Protein AF-A0A3Q0RJQ1-F1 (afdb_monomer_lite)

Sequence (85 aa):
MAKLAVCVSVMLVLLLVALSPRKYCCTQYQKTAVPVKRLKSYTVQDDYFRTQRQSCCGTNTVKNRPVCANPDEQWVQEAMMSVPK

Organism: Amphiloph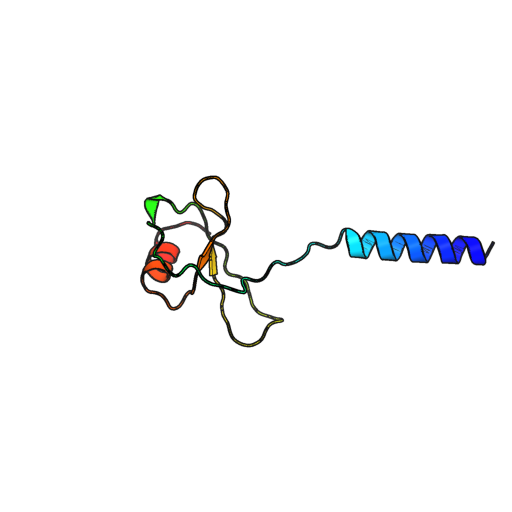us citrinellus (NCBI:txid61819)

Foldseek 3Di:
DVVVVVVVVVVVVVVCVVPPDDDDDDPDADPDQDPLVFQAEKDFDDCPDDPDARWIWRQDGDPRDIGIHGCVDPSNVVSPVVHYD

Structure (mmCIF, N/CA/C/O backbone):
data_AF-A0A3Q0RJQ1-F1
#
_entry.id   AF-A0A3Q0RJQ1-F1
#
loop_
_atom_site.group_PDB
_atom_site.id
_atom_site.type_symbol
_atom_site.label_atom_id
_atom_site.label_alt_id
_atom_site.label_comp_id
_atom_site.label_asym_id
_atom_site.label_entity_id
_atom_site.label_seq_id
_atom_site.pdbx_PDB_ins_code
_atom_site.Cartn_x
_atom_site.Cartn_y
_atom_site.Cartn_z
_atom_site.occupancy
_atom_site.B_iso_or_equiv
_atom_site.auth_seq_id
_atom_site.auth_comp_id
_atom_site.auth_asym_id
_atom_site.auth_atom_id
_atom_site.pdbx_PDB_model_num
ATOM 1 N N . MET A 1 1 ? 48.702 9.192 -14.711 1.00 63.25 1 MET A N 1
ATOM 2 C CA . MET A 1 1 ? 47.447 9.973 -14.805 1.00 63.25 1 MET A CA 1
ATOM 3 C C . MET A 1 1 ? 46.248 9.103 -15.182 1.00 63.25 1 MET A C 1
ATOM 5 O O . MET A 1 1 ? 45.315 9.036 -14.397 1.00 63.25 1 MET A O 1
ATOM 9 N N . ALA A 1 2 ? 46.287 8.363 -16.300 1.00 74.75 2 ALA A N 1
ATOM 10 C CA . ALA A 1 2 ? 45.147 7.559 -16.773 1.00 74.75 2 ALA A CA 1
ATOM 11 C C . ALA A 1 2 ? 44.623 6.509 -15.768 1.00 74.75 2 ALA A C 1
ATOM 13 O O . ALA A 1 2 ? 43.422 6.424 -15.551 1.00 74.75 2 ALA A O 1
ATOM 14 N N . LYS A 1 3 ? 45.506 5.760 -15.089 1.00 77.56 3 LYS A N 1
ATOM 15 C CA . LYS A 1 3 ? 45.097 4.752 -14.087 1.00 77.56 3 LYS A CA 1
ATOM 16 C C . LYS A 1 3 ? 44.308 5.356 -12.917 1.00 77.56 3 LYS A C 1
ATOM 18 O O . LYS A 1 3 ? 43.319 4.779 -12.494 1.00 77.56 3 LYS A O 1
ATOM 23 N N . LEU A 1 4 ? 44.719 6.531 -12.437 1.00 81.75 4 LEU A N 1
ATOM 24 C CA . LEU A 1 4 ? 44.024 7.240 -11.358 1.00 81.75 4 LEU A CA 1
ATOM 25 C C . LEU A 1 4 ? 42.661 7.756 -11.826 1.00 81.75 4 LEU A C 1
ATOM 27 O O . LEU A 1 4 ? 41.679 7.588 -11.115 1.00 81.75 4 LEU A O 1
ATOM 31 N N . ALA A 1 5 ? 42.587 8.307 -13.041 1.00 85.94 5 ALA A N 1
ATOM 32 C CA . ALA A 1 5 ? 41.325 8.752 -13.627 1.00 85.94 5 ALA A CA 1
ATOM 33 C C . ALA A 1 5 ? 40.320 7.596 -13.799 1.00 85.94 5 ALA A C 1
ATOM 35 O O . ALA A 1 5 ? 39.145 7.760 -13.483 1.00 85.94 5 ALA A O 1
ATOM 36 N N . VAL A 1 6 ? 40.787 6.415 -14.225 1.00 88.56 6 VAL A N 1
ATOM 37 C CA . VAL A 1 6 ? 39.959 5.199 -14.329 1.00 88.56 6 VAL A CA 1
ATOM 38 C C . VAL A 1 6 ? 39.507 4.708 -12.951 1.00 88.56 6 VAL A C 1
ATOM 40 O O . VAL A 1 6 ? 38.345 4.363 -12.775 1.00 88.56 6 VAL A O 1
ATOM 43 N N . CYS A 1 7 ? 40.384 4.712 -11.945 1.00 90.06 7 CYS A N 1
ATOM 44 C CA . CYS A 1 7 ? 39.985 4.332 -10.589 1.00 90.06 7 CYS A CA 1
ATOM 45 C C . CYS A 1 7 ? 38.912 5.274 -10.025 1.00 90.06 7 CYS A C 1
ATOM 47 O O . CYS A 1 7 ? 37.930 4.811 -9.450 1.00 90.06 7 CYS A O 1
ATOM 49 N N . VAL A 1 8 ? 39.071 6.587 -10.216 1.00 90.12 8 VAL A N 1
ATOM 50 C CA . VAL A 1 8 ? 38.101 7.586 -9.745 1.00 90.12 8 VAL A CA 1
ATOM 51 C C . VAL A 1 8 ? 36.756 7.427 -10.458 1.00 90.12 8 VAL A C 1
ATOM 53 O O . VAL A 1 8 ? 35.718 7.481 -9.800 1.00 90.12 8 VAL A O 1
ATOM 56 N N . SER A 1 9 ? 36.748 7.166 -11.770 1.00 90.81 9 SER A N 1
ATOM 57 C CA . SER A 1 9 ? 35.498 6.968 -12.512 1.00 90.81 9 SER A CA 1
ATOM 58 C C . SER A 1 9 ? 34.757 5.698 -12.084 1.00 90.81 9 SER A C 1
ATOM 60 O O . SER A 1 9 ? 33.547 5.745 -11.876 1.00 90.81 9 SER A O 1
ATOM 62 N N . VAL A 1 10 ? 35.465 4.585 -11.866 1.00 92.31 10 VAL A N 1
ATOM 63 C CA . VAL A 1 10 ? 34.862 3.329 -11.383 1.00 92.31 10 VAL A CA 1
ATOM 64 C C . VAL A 1 10 ? 34.269 3.500 -9.983 1.00 92.31 10 VAL A C 1
ATOM 66 O O . VAL A 1 10 ? 33.139 3.075 -9.742 1.00 92.31 10 VAL A O 1
ATOM 69 N N . MET A 1 11 ? 34.985 4.164 -9.071 1.00 91.38 11 MET A N 1
ATOM 70 C CA . MET A 1 11 ? 34.484 4.427 -7.717 1.00 91.38 11 MET A CA 1
ATOM 71 C C . MET A 1 11 ? 33.240 5.318 -7.730 1.00 91.38 11 MET A C 1
ATOM 73 O O . MET A 1 11 ? 32.294 5.051 -6.992 1.00 91.38 11 MET A O 1
ATOM 77 N N . LEU A 1 12 ? 33.203 6.329 -8.603 1.00 92.88 12 LEU A N 1
ATOM 78 C CA . LEU A 1 12 ? 32.037 7.196 -8.762 1.00 92.88 12 LEU A CA 1
ATOM 79 C C . LEU A 1 12 ? 30.815 6.415 -9.266 1.00 92.88 12 LEU A C 1
ATOM 81 O O . LEU A 1 12 ? 29.724 6.571 -8.721 1.00 92.88 12 LEU A O 1
ATOM 85 N N . VAL A 1 13 ? 30.993 5.531 -10.254 1.00 91.38 13 VAL A N 1
ATOM 86 C CA . VAL A 1 13 ? 29.912 4.670 -10.765 1.00 91.38 13 VAL A CA 1
ATOM 87 C C . VAL A 1 13 ? 29.385 3.735 -9.674 1.00 91.38 13 VAL A C 1
ATOM 89 O O . VAL A 1 13 ? 28.173 3.626 -9.498 1.00 91.38 13 VAL A O 1
ATOM 92 N N . LEU A 1 14 ? 30.268 3.103 -8.896 1.00 90.50 14 LEU A N 1
ATOM 93 C CA . LEU A 1 14 ? 29.865 2.239 -7.780 1.00 90.50 14 LEU A CA 1
ATOM 94 C C . LEU A 1 14 ? 29.077 3.007 -6.712 1.00 90.50 14 LEU A C 1
ATOM 96 O O . LEU A 1 14 ? 28.071 2.501 -6.211 1.00 90.50 14 LEU A O 1
ATOM 100 N N . LEU A 1 15 ? 29.494 4.237 -6.399 1.00 90.19 15 LEU A N 1
ATOM 101 C CA . LEU A 1 15 ? 28.797 5.097 -5.446 1.00 90.19 15 LEU A CA 1
ATOM 102 C C . LEU A 1 15 ? 27.382 5.442 -5.932 1.00 90.19 15 LEU A C 1
ATOM 104 O O . LEU A 1 15 ? 26.426 5.347 -5.166 1.00 90.19 15 LEU A O 1
ATOM 108 N N . LEU A 1 16 ? 27.236 5.786 -7.216 1.00 87.69 16 LEU A N 1
ATOM 109 C CA . LEU A 1 16 ? 25.939 6.093 -7.830 1.00 87.69 16 LEU A CA 1
ATOM 110 C C . LEU A 1 16 ? 24.994 4.883 -7.808 1.00 87.69 16 LEU A C 1
ATOM 112 O O . LEU A 1 16 ? 23.815 5.023 -7.478 1.00 87.69 16 LEU A O 1
ATOM 116 N N . VAL A 1 17 ? 25.505 3.682 -8.090 1.00 83.50 17 VAL A N 1
ATOM 117 C CA . VAL A 1 17 ? 24.717 2.440 -8.008 1.00 83.50 17 VAL A CA 1
ATOM 118 C C . VAL A 1 17 ? 24.303 2.141 -6.564 1.00 83.50 17 VAL A C 1
ATOM 120 O O . VAL A 1 17 ? 23.163 1.753 -6.319 1.00 83.50 17 VAL A O 1
ATOM 123 N N . ALA A 1 18 ? 25.189 2.356 -5.590 1.00 80.88 18 ALA A N 1
ATOM 124 C CA . ALA A 1 18 ? 24.881 2.137 -4.176 1.00 80.88 18 ALA A CA 1
ATOM 125 C C . ALA A 1 18 ? 23.828 3.119 -3.633 1.00 80.88 18 ALA A C 1
ATOM 127 O O . ALA A 1 18 ? 22.996 2.732 -2.814 1.00 80.88 18 ALA A O 1
ATOM 128 N N . LEU A 1 19 ? 23.845 4.367 -4.110 1.00 81.25 19 LEU A N 1
ATOM 129 C CA . LEU A 1 19 ? 22.892 5.421 -3.742 1.00 81.25 19 LEU A CA 1
ATOM 130 C C . LEU A 1 19 ? 21.562 5.335 -4.503 1.00 81.25 19 LEU A C 1
ATOM 132 O O . LEU A 1 19 ? 20.625 6.070 -4.195 1.00 81.25 19 LEU A O 1
ATOM 136 N N . SER A 1 20 ? 21.461 4.447 -5.492 1.00 75.12 20 SER A N 1
ATOM 137 C CA . SER A 1 20 ? 20.241 4.279 -6.274 1.00 75.12 20 SER A CA 1
ATOM 138 C C . SER A 1 20 ? 19.097 3.780 -5.377 1.00 75.12 20 SER A C 1
ATOM 140 O O . SER A 1 20 ? 19.271 2.785 -4.663 1.00 75.12 20 SER A O 1
ATOM 142 N N . PRO A 1 21 ? 17.905 4.411 -5.410 1.00 64.31 21 PRO A N 1
ATOM 143 C CA . PRO A 1 21 ? 16.768 3.967 -4.616 1.00 64.31 21 PRO A CA 1
ATOM 144 C C . PRO A 1 21 ? 16.400 2.529 -4.988 1.00 64.31 21 PRO A C 1
ATOM 146 O O . PRO A 1 21 ? 15.980 2.245 -6.112 1.00 64.31 21 PRO A O 1
ATOM 149 N N . ARG A 1 22 ? 16.538 1.600 -4.039 1.00 63.41 22 ARG A N 1
ATOM 150 C CA . ARG A 1 22 ? 16.054 0.232 -4.233 1.00 63.41 22 ARG A CA 1
ATOM 151 C C . ARG A 1 22 ? 14.531 0.246 -4.165 1.00 63.41 22 ARG A C 1
ATOM 153 O O . ARG A 1 22 ? 13.958 0.542 -3.119 1.00 63.41 22 ARG A O 1
ATOM 160 N N . LYS A 1 23 ? 13.872 -0.087 -5.275 1.00 61.78 23 LYS A N 1
ATOM 161 C CA . LYS A 1 23 ? 12.433 -0.369 -5.276 1.00 61.78 23 LYS A CA 1
ATOM 162 C C . LYS A 1 23 ? 12.206 -1.708 -4.570 1.00 61.78 23 LYS A C 1
ATOM 164 O O . LYS A 1 23 ? 12.674 -2.741 -5.040 1.00 61.78 23 LYS A O 1
ATOM 169 N N . TYR A 1 24 ? 11.515 -1.685 -3.433 1.00 64.75 24 TYR A N 1
ATOM 170 C CA . TYR A 1 24 ? 11.117 -2.895 -2.715 1.00 64.75 24 TYR A CA 1
ATOM 171 C C . TYR A 1 24 ? 9.739 -3.344 -3.206 1.00 64.75 24 TYR A C 1
ATOM 173 O O . TYR A 1 24 ? 8.724 -2.731 -2.874 1.00 64.75 24 TYR A O 1
ATOM 181 N N . CYS A 1 25 ? 9.709 -4.408 -4.007 1.00 69.12 25 CYS A N 1
ATOM 182 C CA . CYS A 1 25 ? 8.463 -5.060 -4.404 1.00 69.12 25 CYS A CA 1
ATOM 183 C C . CYS A 1 25 ? 8.000 -6.031 -3.314 1.00 69.12 25 CYS A C 1
ATOM 185 O O . CYS A 1 25 ? 8.810 -6.768 -2.743 1.00 69.12 25 CYS A O 1
ATOM 187 N N . CYS A 1 26 ? 6.694 -6.077 -3.072 1.00 73.00 26 CYS A N 1
ATOM 188 C CA . CYS A 1 26 ? 6.094 -7.082 -2.203 1.00 73.00 26 CYS A CA 1
ATOM 189 C C . CYS A 1 26 ? 6.263 -8.487 -2.801 1.00 73.00 26 CYS A C 1
ATOM 191 O O . CYS A 1 26 ? 5.906 -8.735 -3.949 1.00 73.00 26 CYS A O 1
ATOM 193 N N . THR A 1 27 ? 6.807 -9.425 -2.026 1.00 72.19 27 THR A N 1
ATOM 194 C CA . THR A 1 27 ? 6.901 -10.846 -2.419 1.00 72.19 27 THR A CA 1
ATOM 195 C C . THR A 1 27 ? 5.889 -11.726 -1.694 1.00 72.19 27 THR A C 1
ATOM 197 O O . THR A 1 27 ? 5.654 -12.858 -2.113 1.00 72.19 27 THR A O 1
ATOM 200 N N . GLN A 1 28 ? 5.289 -11.212 -0.618 1.00 74.12 28 GLN A N 1
ATOM 201 C CA . GLN A 1 28 ? 4.296 -11.892 0.204 1.00 74.12 28 GLN A CA 1
ATOM 202 C C . GLN A 1 28 ? 3.221 -10.899 0.638 1.00 74.12 28 GLN A C 1
ATOM 204 O O . GLN A 1 28 ? 3.533 -9.751 0.958 1.00 74.12 28 GLN A O 1
ATOM 209 N N . TYR A 1 29 ? 1.973 -11.360 0.671 1.00 79.69 29 TYR A N 1
ATOM 210 C CA . TYR A 1 29 ? 0.835 -10.575 1.138 1.00 79.69 29 TYR A CA 1
ATOM 211 C C . TYR A 1 29 ? 0.465 -10.924 2.573 1.00 79.69 29 TYR A C 1
ATOM 213 O O . TYR A 1 29 ? 0.627 -12.057 3.037 1.00 79.69 29 TYR A O 1
ATOM 221 N N . GLN A 1 30 ? -0.065 -9.927 3.268 1.00 82.38 30 GLN A N 1
ATOM 222 C CA . GLN A 1 30 ? -0.680 -10.092 4.568 1.00 82.38 30 GLN A CA 1
ATOM 223 C C . GLN A 1 30 ? -1.974 -10.902 4.421 1.00 82.38 30 GLN A C 1
ATOM 225 O O . GLN A 1 30 ? -2.924 -10.448 3.801 1.00 82.38 30 GLN A O 1
ATOM 230 N N . LYS A 1 31 ? -2.011 -12.092 5.030 1.00 80.75 31 LYS A N 1
ATOM 231 C CA . LYS A 1 31 ? -3.169 -13.007 4.971 1.00 80.75 31 LYS A CA 1
ATOM 232 C C . LYS A 1 31 ? -4.356 -12.569 5.833 1.00 80.75 31 LYS A C 1
ATOM 234 O O . LYS A 1 31 ? -5.458 -13.076 5.674 1.00 80.75 31 LYS A O 1
ATOM 239 N N . THR A 1 32 ? -4.108 -11.719 6.826 1.00 86.25 32 THR A N 1
ATOM 240 C CA . THR A 1 32 ? -5.118 -11.283 7.793 1.00 86.25 32 THR A CA 1
ATOM 241 C C . THR A 1 32 ? -5.507 -9.851 7.494 1.00 86.25 32 THR A C 1
ATOM 243 O O . THR A 1 32 ? -4.634 -8.983 7.471 1.00 86.25 32 THR A O 1
ATOM 246 N N . ALA A 1 33 ? -6.808 -9.610 7.338 1.00 85.75 33 ALA A N 1
ATOM 247 C CA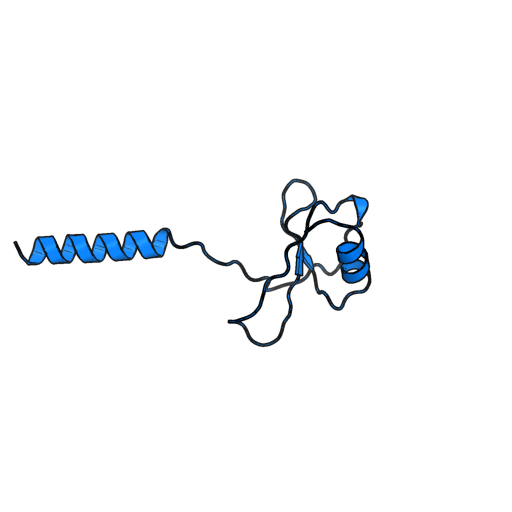 . ALA A 1 33 ? -7.342 -8.283 7.084 1.00 85.75 33 ALA A CA 1
ATOM 248 C C . ALA A 1 33 ? -6.872 -7.279 8.145 1.00 85.75 33 ALA A C 1
ATOM 250 O O . ALA A 1 33 ? -6.989 -7.507 9.356 1.00 85.75 33 ALA A O 1
ATOM 251 N N . VAL A 1 34 ? -6.337 -6.151 7.682 1.00 85.69 34 VAL A N 1
ATOM 252 C CA . VAL A 1 34 ? -5.960 -5.044 8.557 1.00 85.69 34 VAL A CA 1
ATOM 253 C C . VAL A 1 34 ? -7.165 -4.112 8.678 1.00 85.69 34 VAL A C 1
ATOM 255 O O . VAL A 1 34 ? -7.682 -3.661 7.659 1.00 85.69 34 VAL A O 1
ATOM 258 N N . PRO A 1 35 ? -7.626 -3.781 9.898 1.00 86.88 35 PRO A N 1
ATOM 259 C CA . PRO A 1 35 ? -8.757 -2.876 10.056 1.00 86.88 35 PRO A CA 1
ATOM 260 C C . PRO A 1 35 ? -8.479 -1.513 9.411 1.00 86.88 35 PRO A C 1
ATOM 262 O O . PRO A 1 35 ? -7.466 -0.891 9.728 1.00 86.88 35 PRO A O 1
ATOM 265 N N . VAL A 1 36 ? -9.406 -1.011 8.589 1.00 83.38 36 VAL A N 1
ATOM 266 C CA . VAL A 1 36 ? -9.265 0.252 7.831 1.00 83.38 36 VAL A CA 1
ATOM 267 C C . VAL A 1 36 ? -8.890 1.436 8.723 1.00 83.38 36 VAL A C 1
ATOM 269 O O . VAL A 1 36 ? -8.015 2.216 8.380 1.00 83.38 36 VAL A O 1
ATOM 272 N N . LYS A 1 37 ? -9.463 1.526 9.932 1.00 83.38 37 LYS A N 1
ATOM 273 C CA . LYS A 1 37 ? -9.140 2.576 10.923 1.00 83.38 37 LYS A CA 1
ATOM 274 C C . LYS A 1 37 ? -7.667 2.608 11.328 1.00 83.38 37 LYS A C 1
ATOM 276 O O . LYS A 1 37 ? -7.191 3.598 11.878 1.00 83.38 37 LYS A O 1
ATOM 281 N N . ARG A 1 38 ? -6.965 1.488 11.153 1.00 83.25 38 ARG A N 1
ATOM 282 C CA . ARG A 1 38 ? -5.542 1.401 11.436 1.00 83.25 38 ARG A CA 1
ATOM 283 C C . ARG A 1 38 ? -4.704 1.855 10.268 1.00 83.25 38 ARG A C 1
ATOM 285 O O . ARG A 1 38 ? -3.552 2.069 10.592 1.00 83.25 38 ARG A O 1
ATOM 292 N N . LEU A 1 39 ? -5.246 1.982 9.046 1.00 80.88 39 LEU A N 1
ATOM 293 C CA . LEU A 1 39 ? -4.606 2.386 7.785 1.00 80.88 39 LEU A CA 1
ATOM 294 C C . LEU A 1 39 ? -4.539 3.922 7.646 1.00 80.88 39 LEU A C 1
ATOM 296 O O . LEU A 1 39 ? -5.460 4.621 8.051 1.00 80.88 39 LEU A O 1
ATOM 300 N N . LYS A 1 40 ? -3.420 4.454 7.132 1.00 81.88 40 LYS A N 1
ATOM 301 C CA . LYS A 1 40 ? -3.140 5.904 7.069 1.00 81.88 40 LYS A CA 1
ATOM 302 C C . LYS A 1 40 ? -3.056 6.379 5.631 1.00 81.88 40 LYS A C 1
ATOM 304 O O . LYS A 1 40 ? -3.598 7.427 5.319 1.00 81.88 40 LYS A O 1
ATOM 309 N N . SER A 1 41 ? -2.348 5.621 4.806 1.00 79.88 41 SER A N 1
ATOM 310 C CA . SER A 1 41 ? -2.169 5.891 3.387 1.00 79.88 41 SER A CA 1
ATOM 311 C C . SER A 1 41 ? -1.854 4.591 2.656 1.00 79.88 41 SER A C 1
ATOM 313 O O . SER A 1 41 ? -1.477 3.593 3.286 1.00 79.88 41 SER A O 1
ATOM 315 N N . TYR A 1 42 ? -2.007 4.589 1.338 1.00 77.69 42 TYR A N 1
ATOM 316 C CA . TYR A 1 42 ? -1.633 3.452 0.508 1.00 77.69 42 TYR A CA 1
ATOM 317 C C . TYR A 1 42 ? -0.969 3.898 -0.788 1.00 77.69 42 TYR A C 1
ATOM 319 O O . TYR A 1 42 ? -1.291 4.929 -1.359 1.00 77.69 42 TYR A O 1
ATOM 327 N N . THR A 1 43 ? -0.065 3.081 -1.311 1.00 77.44 43 THR A N 1
ATOM 328 C CA . THR A 1 43 ? 0.583 3.335 -2.593 1.00 77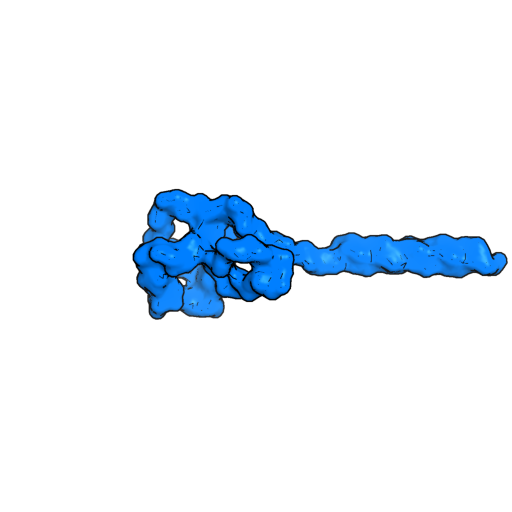.44 43 THR A CA 1
ATOM 329 C C . THR A 1 43 ? 0.440 2.108 -3.480 1.00 77.44 43 THR A C 1
ATOM 331 O O . THR A 1 43 ? 0.785 0.987 -3.115 1.00 77.44 43 THR A O 1
ATOM 334 N N . VAL A 1 44 ? -0.076 2.307 -4.685 1.00 76.38 44 VAL A N 1
ATOM 335 C CA . VAL A 1 44 ? -0.109 1.236 -5.682 1.00 76.38 44 VAL A CA 1
ATOM 336 C C . VAL A 1 44 ? 1.292 1.111 -6.271 1.00 76.38 44 VAL A C 1
ATOM 338 O O . VAL A 1 44 ? 1.885 2.116 -6.664 1.00 76.38 44 VAL A O 1
ATOM 341 N N . GLN A 1 45 ? 1.854 -0.097 -6.284 1.00 69.00 45 GLN A N 1
ATOM 342 C CA . GLN A 1 45 ? 3.095 -0.343 -7.012 1.00 69.00 45 GLN A CA 1
ATOM 343 C C . GLN A 1 45 ? 2.738 -0.649 -8.466 1.00 69.00 45 GLN A C 1
ATOM 345 O O . GLN A 1 45 ? 2.048 -1.628 -8.737 1.00 69.00 45 GLN A O 1
ATOM 350 N N . ASP A 1 46 ? 3.191 0.202 -9.389 1.00 61.81 46 ASP A N 1
ATOM 351 C CA . ASP A 1 46 ? 3.061 -0.056 -10.822 1.00 61.81 46 ASP A CA 1
ATOM 352 C C . ASP A 1 46 ? 4.125 -1.068 -11.264 1.00 61.81 46 ASP A C 1
ATOM 354 O O . ASP A 1 46 ? 5.332 -0.791 -11.289 1.00 61.81 46 ASP A O 1
ATOM 358 N N . ASP A 1 47 ? 3.662 -2.262 -11.623 1.00 55.28 47 ASP A N 1
ATOM 359 C CA . ASP A 1 47 ? 4.496 -3.387 -12.033 1.00 55.28 47 ASP A CA 1
ATOM 360 C C . ASP A 1 47 ? 4.924 -3.277 -13.497 1.00 55.28 47 ASP A C 1
ATOM 362 O O . ASP A 1 47 ? 4.564 -4.101 -14.334 1.00 55.28 47 ASP A O 1
ATOM 366 N N . TYR A 1 48 ? 5.745 -2.285 -13.840 1.00 48.62 48 TYR A N 1
ATOM 367 C CA . TYR A 1 48 ? 6.318 -2.253 -15.193 1.00 48.62 48 TYR A CA 1
ATOM 368 C C . TYR A 1 48 ? 7.445 -3.289 -15.387 1.00 48.62 48 TYR A C 1
ATOM 370 O O . TYR A 1 48 ? 7.863 -3.545 -16.510 1.00 48.62 48 TYR A O 1
ATOM 378 N N . PHE A 1 49 ? 7.965 -3.899 -14.312 1.00 41.84 49 PHE A N 1
ATOM 379 C CA . PHE A 1 49 ? 9.164 -4.751 -14.391 1.00 41.84 49 PHE A CA 1
ATOM 380 C C . PHE A 1 49 ? 9.083 -6.119 -13.705 1.00 41.84 49 PHE A C 1
ATOM 382 O O . PHE A 1 49 ? 10.075 -6.848 -13.690 1.00 41.84 49 PHE A O 1
ATOM 389 N N . ARG A 1 50 ? 7.925 -6.519 -13.171 1.00 42.22 50 ARG A N 1
ATOM 390 C CA . ARG A 1 50 ? 7.742 -7.877 -12.647 1.00 42.22 50 ARG A CA 1
ATOM 391 C C . ARG A 1 50 ? 6.372 -8.422 -13.013 1.00 42.22 50 ARG A C 1
ATOM 393 O O . ARG A 1 50 ? 5.354 -8.050 -12.454 1.00 42.22 50 ARG A O 1
ATOM 400 N N . THR A 1 51 ? 6.411 -9.337 -13.967 1.00 36.16 51 THR A N 1
ATOM 401 C CA . THR A 1 51 ? 5.448 -10.391 -14.263 1.00 36.16 51 THR A CA 1
ATOM 402 C C . THR A 1 51 ? 4.442 -10.642 -13.121 1.00 36.16 51 THR A C 1
ATOM 404 O O . THR A 1 51 ? 4.795 -11.173 -12.071 1.00 36.16 51 THR A O 1
ATOM 407 N N . GLN A 1 52 ? 3.174 -10.314 -13.393 1.00 36.25 52 GLN A N 1
ATOM 408 C CA . GLN A 1 52 ? 1.967 -10.988 -12.886 1.00 36.25 52 GLN A CA 1
ATOM 409 C C . GLN A 1 52 ? 1.445 -10.756 -11.458 1.00 36.25 52 GLN A C 1
ATOM 411 O O . GLN A 1 52 ? 0.637 -11.576 -11.025 1.00 36.25 52 GLN A O 1
ATOM 416 N N . ARG A 1 53 ? 1.763 -9.679 -10.727 1.00 41.38 53 ARG A N 1
ATOM 417 C CA . ARG A 1 53 ? 0.988 -9.377 -9.502 1.00 41.38 53 ARG A CA 1
ATOM 418 C C . ARG A 1 53 ? 0.905 -7.893 -9.167 1.00 41.38 53 ARG A C 1
ATOM 420 O O . ARG A 1 53 ? 1.744 -7.427 -8.400 1.00 41.38 53 ARG A O 1
ATOM 427 N N . GLN A 1 54 ? -0.162 -7.236 -9.636 1.00 44.16 54 GLN A N 1
ATOM 428 C CA . GLN A 1 54 ? -0.592 -5.919 -9.151 1.00 44.16 54 GLN A CA 1
ATOM 429 C C . GLN A 1 54 ? -0.544 -5.930 -7.622 1.00 44.16 54 GLN A C 1
ATOM 431 O O . GLN A 1 54 ? -1.296 -6.648 -6.973 1.00 44.16 54 GLN A O 1
ATOM 436 N N . SER A 1 55 ? 0.417 -5.223 -7.037 1.00 47.12 55 SER A N 1
ATOM 437 C CA . SER A 1 55 ? 0.682 -5.285 -5.600 1.00 47.12 55 SER A CA 1
ATOM 438 C C . SER A 1 55 ? 0.392 -3.926 -4.984 1.00 47.12 55 SER A C 1
ATOM 440 O O . SER A 1 55 ? 1.132 -2.961 -5.174 1.00 47.12 55 SER A O 1
ATOM 442 N N . CYS A 1 56 ? -0.698 -3.828 -4.224 1.00 48.78 56 CYS A N 1
ATOM 443 C CA . CYS A 1 56 ? -0.968 -2.634 -3.439 1.00 48.78 56 CYS A CA 1
ATOM 444 C C . CYS A 1 56 ? -0.030 -2.646 -2.224 1.00 48.78 56 CYS A C 1
ATOM 446 O O . CYS A 1 56 ? -0.099 -3.517 -1.352 1.00 48.78 56 CYS A O 1
ATOM 448 N N . CYS A 1 57 ? 0.903 -1.702 -2.181 1.00 48.19 57 CYS A N 1
ATOM 449 C CA . CYS A 1 57 ? 1.778 -1.509 -1.041 1.00 48.19 57 CYS A CA 1
ATOM 450 C C . CYS A 1 57 ? 1.139 -0.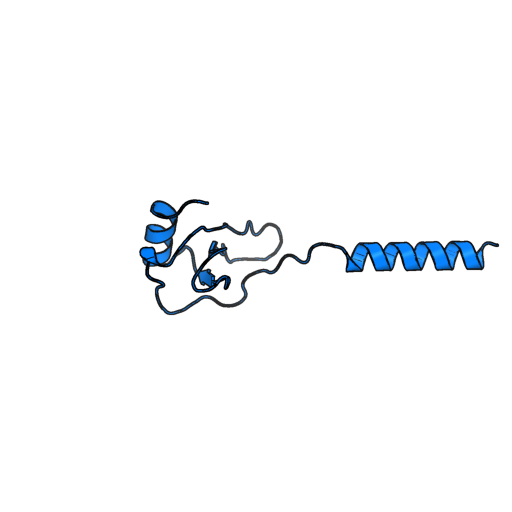422 -0.189 1.00 48.19 57 CYS A C 1
ATOM 452 O O . CYS A 1 57 ? 1.275 0.768 -0.454 1.00 48.19 57 CYS A O 1
ATOM 454 N N . GLY A 1 58 ? 0.383 -0.825 0.826 1.00 46.47 58 GLY A N 1
ATOM 455 C CA . GLY A 1 58 ? -0.154 0.101 1.809 1.00 46.47 58 GLY A CA 1
ATOM 456 C C . GLY A 1 58 ? 0.990 0.747 2.588 1.00 46.47 58 GLY A C 1
ATOM 457 O O . GLY A 1 58 ? 1.311 0.309 3.694 1.00 46.47 58 GLY A O 1
ATOM 458 N N . THR A 1 59 ? 1.640 1.778 2.039 1.00 45.88 59 THR A N 1
ATOM 459 C CA . THR A 1 59 ? 2.588 2.642 2.749 1.00 45.88 59 THR A CA 1
ATOM 460 C C . THR A 1 59 ? 1.805 3.574 3.636 1.00 45.88 59 THR A C 1
ATOM 462 O O . THR A 1 59 ? 1.658 4.759 3.386 1.00 45.88 59 THR A O 1
ATOM 465 N N . ASN A 1 60 ? 1.220 2.976 4.655 1.00 51.66 60 ASN A N 1
ATOM 466 C CA . ASN A 1 60 ? 1.532 3.163 6.054 1.00 51.66 60 ASN A CA 1
ATOM 467 C C . ASN A 1 60 ? 0.481 2.322 6.764 1.00 51.66 60 ASN A C 1
ATOM 469 O O . ASN A 1 60 ? -0.701 2.594 6.522 1.00 51.66 60 ASN A O 1
ATOM 473 N N . THR A 1 61 ? 0.865 1.378 7.657 1.00 55.97 61 THR A N 1
ATOM 474 C CA . THR A 1 61 ? 0.303 1.383 9.030 1.00 55.97 61 THR A CA 1
ATOM 475 C C . THR A 1 61 ? 0.680 0.358 10.096 1.00 55.97 61 THR A C 1
ATOM 477 O O . THR A 1 61 ? 1.244 -0.701 9.878 1.00 55.97 61 THR A O 1
ATOM 480 N N . VAL A 1 62 ? 0.297 0.786 11.314 1.00 44.97 62 VAL A N 1
ATOM 481 C CA . VAL A 1 62 ? 0.568 0.297 12.664 1.00 44.97 62 VAL A CA 1
ATOM 482 C C . VAL A 1 62 ? 2.037 0.476 13.040 1.00 44.97 62 VAL A C 1
ATOM 484 O O . VAL A 1 62 ? 2.890 -0.335 12.705 1.00 44.97 62 VAL A O 1
ATOM 487 N N . LYS A 1 63 ? 2.337 1.563 13.769 1.00 53.31 63 LYS A N 1
ATOM 488 C CA . LYS A 1 63 ? 3.697 1.912 14.231 1.00 53.31 63 LYS A CA 1
ATOM 489 C C . LYS A 1 63 ? 4.732 2.107 13.097 1.00 53.31 63 LYS A C 1
ATOM 491 O O . LYS A 1 63 ? 5.872 1.686 13.251 1.00 53.31 63 LYS A O 1
ATOM 496 N N . ASN A 1 64 ? 4.357 2.740 11.978 1.00 60.41 64 ASN A N 1
ATOM 497 C CA . ASN A 1 64 ? 5.242 3.015 10.824 1.00 60.41 64 ASN A CA 1
ATOM 498 C C . ASN A 1 64 ? 5.814 1.764 10.122 1.00 60.41 64 ASN A C 1
ATOM 500 O O . ASN A 1 64 ? 6.931 1.802 9.611 1.00 60.41 64 ASN A O 1
ATOM 504 N N . ARG A 1 65 ? 5.069 0.649 10.083 1.00 71.69 65 ARG A N 1
ATOM 505 C CA . ARG A 1 65 ? 5.464 -0.534 9.304 1.00 71.69 65 ARG A CA 1
ATOM 506 C C . ARG A 1 65 ? 4.704 -0.597 7.970 1.00 71.69 65 ARG A C 1
ATOM 508 O O . ARG A 1 65 ? 3.505 -0.315 7.955 1.00 71.69 65 ARG A O 1
ATOM 515 N N . PRO A 1 66 ? 5.377 -0.926 6.854 1.00 74.00 66 PRO A N 1
ATOM 516 C CA . PRO A 1 66 ? 4.707 -1.164 5.581 1.00 74.00 66 PRO A CA 1
ATOM 517 C C . PRO A 1 66 ? 3.980 -2.514 5.606 1.00 74.00 66 PRO A C 1
ATOM 519 O O . PRO A 1 66 ? 4.500 -3.490 6.153 1.00 74.00 66 PRO A O 1
ATOM 522 N N . VAL A 1 67 ? 2.793 -2.564 5.000 1.00 79.25 67 VAL A N 1
ATOM 523 C CA . VAL A 1 67 ? 2.009 -3.792 4.816 1.00 79.25 67 VAL A CA 1
ATOM 524 C C . VAL A 1 67 ? 1.773 -4.013 3.326 1.00 79.25 67 VAL A C 1
ATOM 526 O O . VAL A 1 67 ? 1.297 -3.127 2.618 1.00 79.25 67 VAL A O 1
ATOM 529 N N . CYS A 1 68 ? 2.096 -5.216 2.864 1.00 81.50 68 CYS A N 1
ATOM 530 C CA . CYS A 1 68 ? 1.805 -5.676 1.514 1.00 81.50 68 CYS A CA 1
ATOM 531 C C . CYS A 1 68 ? 0.421 -6.324 1.486 1.00 81.50 68 CYS A C 1
ATOM 533 O O . CYS A 1 68 ? 0.173 -7.258 2.253 1.00 81.50 68 CYS A O 1
ATOM 535 N N . ALA A 1 69 ? -0.458 -5.867 0.598 1.00 83.12 69 ALA A N 1
ATOM 536 C CA . ALA A 1 69 ? -1.824 -6.364 0.501 1.00 83.12 69 ALA A CA 1
ATOM 537 C C . ALA A 1 69 ? -2.181 -6.707 -0.953 1.00 83.12 69 ALA A C 1
ATOM 539 O O . ALA A 1 69 ? -1.724 -6.049 -1.890 1.00 83.12 69 ALA A O 1
ATOM 540 N N . ASN A 1 70 ? -2.975 -7.761 -1.135 1.00 82.56 70 ASN A N 1
ATOM 541 C CA . ASN A 1 70 ? -3.445 -8.186 -2.448 1.00 82.56 70 ASN A CA 1
ATOM 542 C C . ASN A 1 70 ? -4.653 -7.321 -2.873 1.00 82.56 70 ASN 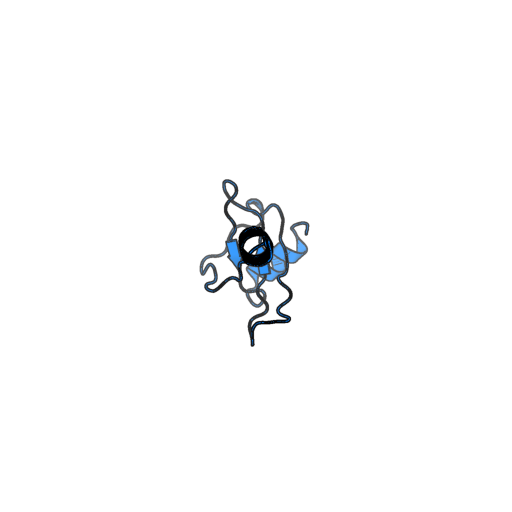A C 1
ATOM 544 O O . ASN A 1 70 ? -5.658 -7.346 -2.164 1.00 82.56 70 ASN A O 1
ATOM 548 N N . PRO A 1 71 ? -4.605 -6.570 -3.989 1.00 80.12 71 PRO A N 1
ATOM 549 C CA . PRO A 1 71 ? -5.718 -5.715 -4.420 1.00 80.12 71 PRO A CA 1
ATOM 550 C C . PRO A 1 71 ? -6.998 -6.482 -4.785 1.00 80.12 71 PRO A C 1
ATOM 552 O O . PRO A 1 71 ? -8.071 -5.881 -4.822 1.00 80.12 71 PRO A O 1
ATOM 555 N N . ASP A 1 72 ? -6.906 -7.793 -5.018 1.00 82.62 72 ASP A N 1
ATOM 556 C CA . ASP A 1 72 ? -8.070 -8.635 -5.311 1.00 82.62 72 ASP A CA 1
ATOM 557 C C . ASP A 1 72 ? -8.868 -9.009 -4.049 1.00 82.62 72 ASP A C 1
ATOM 559 O O . ASP A 1 72 ? -9.975 -9.538 -4.141 1.00 82.62 72 ASP A O 1
ATOM 563 N N . GLU A 1 73 ? -8.331 -8.751 -2.852 1.00 84.44 73 GLU A N 1
ATOM 564 C CA . GLU A 1 73 ? -9.031 -9.031 -1.599 1.00 84.44 73 GLU A CA 1
ATOM 565 C C . GLU A 1 73 ? -10.028 -7.919 -1.249 1.00 84.44 73 GLU A C 1
ATOM 567 O O . GLU A 1 73 ? -9.704 -6.730 -1.263 1.00 84.44 73 GLU A O 1
ATOM 572 N N . GLN A 1 74 ? -11.241 -8.311 -0.848 1.00 88.06 74 GLN A N 1
ATOM 573 C CA . GLN A 1 74 ? -12.343 -7.379 -0.587 1.00 88.06 74 GLN A CA 1
ATOM 574 C C . GLN A 1 74 ? -11.983 -6.287 0.439 1.00 88.06 74 GLN A C 1
ATOM 576 O O . GLN A 1 74 ? -12.236 -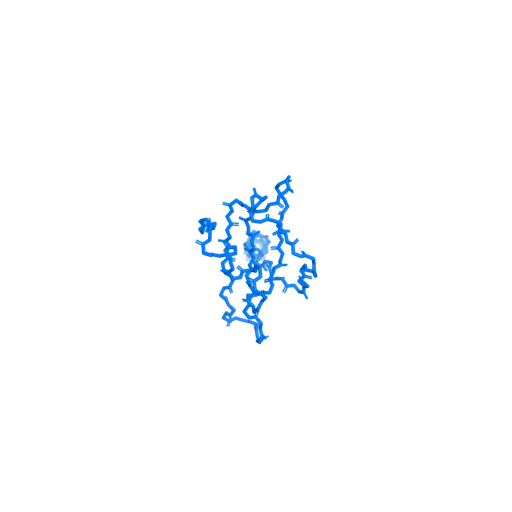5.108 0.205 1.00 88.06 74 GLN A O 1
ATOM 581 N N . TRP A 1 75 ? -11.323 -6.645 1.547 1.00 86.94 75 TRP A N 1
ATOM 582 C CA . TRP A 1 75 ? -10.928 -5.667 2.571 1.00 86.94 75 TRP A CA 1
ATOM 583 C C . TRP A 1 75 ? -9.906 -4.641 2.054 1.00 86.94 75 TRP A C 1
ATOM 585 O O . TRP A 1 75 ? -9.841 -3.523 2.564 1.00 86.94 75 TRP A O 1
ATOM 595 N N . VAL A 1 76 ? -9.105 -5.008 1.047 1.00 85.81 76 VAL A N 1
ATOM 596 C CA . VAL A 1 76 ? -8.119 -4.119 0.418 1.00 85.81 76 VAL A CA 1
ATOM 597 C C . VAL A 1 76 ? -8.824 -3.135 -0.498 1.00 85.81 76 VAL A C 1
ATOM 599 O O . VAL A 1 76 ? -8.518 -1.947 -0.460 1.00 85.81 76 VAL A O 1
ATOM 602 N N . GLN A 1 77 ? -9.815 -3.597 -1.256 1.00 87.19 77 GLN A N 1
ATOM 603 C CA . GLN A 1 77 ? -10.649 -2.733 -2.090 1.00 87.19 77 GLN A CA 1
ATOM 604 C C . GLN A 1 77 ? -11.410 -1.714 -1.232 1.00 87.19 77 GLN A C 1
ATOM 606 O O . GLN A 1 77 ? -11.358 -0.516 -1.506 1.00 87.19 77 GLN A O 1
ATOM 611 N N . GLU A 1 78 ? -12.031 -2.162 -0.139 1.00 88.19 78 GLU A N 1
ATOM 612 C CA . GLU A 1 78 ? -12.706 -1.287 0.830 1.00 88.19 78 GLU A CA 1
ATOM 613 C C . GLU A 1 78 ? -11.739 -0.273 1.465 1.00 88.19 78 GLU A C 1
ATOM 615 O O . GLU A 1 78 ? -12.055 0.915 1.600 1.00 88.19 78 GLU A O 1
ATOM 620 N N . ALA A 1 79 ? -10.528 -0.717 1.815 1.00 87.38 79 ALA A N 1
ATOM 621 C CA . ALA A 1 79 ? -9.478 0.150 2.332 1.00 87.38 79 ALA A CA 1
ATOM 622 C C . ALA A 1 79 ? -9.043 1.210 1.309 1.00 87.38 79 ALA A C 1
ATOM 624 O O . ALA A 1 79 ? -8.933 2.381 1.662 1.00 87.38 79 ALA A O 1
ATOM 625 N N . MET A 1 80 ? -8.836 0.833 0.046 1.00 85.75 80 MET A N 1
ATOM 626 C CA . MET A 1 80 ? -8.415 1.750 -1.021 1.00 85.75 80 MET A CA 1
ATOM 627 C C . MET A 1 80 ? -9.456 2.833 -1.332 1.00 85.75 80 MET A C 1
ATOM 629 O O . MET A 1 80 ? -9.084 3.912 -1.792 1.00 85.75 80 MET A O 1
ATOM 633 N N . MET A 1 81 ? -10.740 2.566 -1.068 1.00 88.12 81 MET A N 1
ATOM 634 C CA . MET A 1 81 ? -11.819 3.557 -1.181 1.00 88.12 81 MET A CA 1
ATOM 635 C C . MET A 1 81 ? -11.883 4.511 0.020 1.00 88.12 81 MET A C 1
ATOM 637 O O . MET A 1 81 ? -12.373 5.630 -0.109 1.00 88.12 81 MET A O 1
ATOM 641 N N . SER A 1 82 ? -11.412 4.071 1.188 1.00 87.69 82 SER A N 1
ATOM 642 C CA . SER A 1 82 ? -11.607 4.774 2.465 1.00 87.69 82 SER A CA 1
ATOM 643 C C . SER A 1 82 ? -10.368 5.521 2.963 1.00 87.69 82 SER A C 1
ATOM 645 O O . SER A 1 82 ? -10.467 6.373 3.844 1.00 87.69 82 SER A O 1
ATOM 647 N N . VAL A 1 83 ? -9.189 5.174 2.451 1.00 85.12 83 VAL A N 1
ATOM 648 C CA . VAL A 1 83 ? -7.886 5.672 2.909 1.00 85.12 83 VAL A CA 1
ATOM 649 C C . VAL A 1 83 ? -7.283 6.549 1.807 1.00 85.12 83 VAL A C 1
ATOM 651 O O . VAL A 1 83 ? -7.443 6.224 0.635 1.00 85.12 83 VAL A O 1
ATOM 654 N N . PRO A 1 84 ? -6.598 7.660 2.124 1.00 78.44 84 PRO A N 1
ATOM 655 C CA . PRO A 1 84 ? -5.933 8.470 1.106 1.00 78.44 84 PRO A CA 1
ATOM 656 C C . PRO A 1 84 ? -4.749 7.732 0.457 1.00 78.44 84 PRO A C 1
ATOM 658 O O . PRO A 1 84 ? -4.162 6.828 1.056 1.00 78.44 84 PRO A O 1
ATOM 661 N N . LYS A 1 85 ? -4.397 8.139 -0.767 1.00 70.12 85 LYS A N 1
ATOM 662 C CA . LYS A 1 85 ? -3.142 7.733 -1.418 1.00 70.12 85 LYS A CA 1
ATOM 663 C C . LYS A 1 85 ? -1.946 8.396 -0.737 1.00 70.12 85 LYS A C 1
ATOM 665 O O . LYS A 1 85 ? -2.054 9.608 -0.454 1.00 70.12 85 LYS A O 1
#

Radius of gyration: 19.16 Å; chains: 1; bounding box: 60×23×31 Å

InterPro domains:
  IPR001811 Chemokine interleukin-8-like domain [PF00048] (25-80)
  IPR001811 Chemokine interleukin-8-like domain [SM00199] (22-83)
  IPR036048 Chemokine interleukin-8-like superfamily [SSF54117] (22-82)

Secondary structure (DSSP, 8-state):
-HHHHHHHHHHHHHHHHHHS------SS--SSPPPGGGB---EEE--SSSTT--EEEE--BSTT--EEE-TTSHHHHHHHHHS--

pLDDT: mean 73.78, std 15.82, range [36.16, 92.88]